Protein AF-A0A5N6Q9S8-F1 (afdb_monomer_lite)

Foldseek 3Di:
DEAEPPDDDDDDDDDDQQAFLLVVVVVVVVCCVVVVDDDQPQDWFKAFPNRTGDRGDGNVVVVNDPPGYIYIYRDDPPDDD

Sequence (81 aa):
MVLTKCGTKKIPIEVNASDNVGELRKELQKLQQRLHFHLPPEGYFFIYEQNVMDDDRSFRWHHVGQGDTIEIFNGSVTGGS

Structure (mmCIF, N/CA/C/O backbone):
data_AF-A0A5N6Q9S8-F1
#
_entry.id   AF-A0A5N6Q9S8-F1
#
loop_
_atom_site.group_PDB
_atom_site.id
_atom_site.type_symbol
_atom_site.label_atom_id
_atom_site.label_alt_id
_atom_site.label_comp_id
_atom_site.label_asym_id
_atom_site.label_entity_id
_atom_site.label_seq_id
_atom_site.pdbx_PDB_ins_code
_atom_site.Cartn_x
_atom_site.Cartn_y
_atom_site.Cartn_z
_atom_site.occupancy
_atom_site.B_iso_or_equiv
_atom_site.auth_seq_id
_atom_site.auth_comp_id
_atom_site.auth_asym_id
_atom_site.auth_atom_id
_atom_site.pdbx_PDB_model_num
ATOM 1 N N . MET A 1 1 ? -8.373 -4.420 -3.757 1.00 43.72 1 MET A N 1
ATOM 2 C CA . MET A 1 1 ? -8.613 -4.930 -2.379 1.00 43.72 1 MET A CA 1
ATOM 3 C C . MET A 1 1 ? -7.276 -4.956 -1.653 1.00 43.72 1 MET A C 1
ATOM 5 O O . MET A 1 1 ? -6.294 -5.000 -2.356 1.00 43.72 1 MET A O 1
ATOM 9 N N . VAL A 1 2 ? -7.207 -4.850 -0.322 1.00 30.16 2 VAL A N 1
ATOM 10 C CA . VAL A 1 2 ? -5.959 -4.904 0.472 1.00 30.16 2 VAL A CA 1
ATOM 11 C C . VAL A 1 2 ? -6.149 -5.896 1.646 1.00 30.16 2 VAL A C 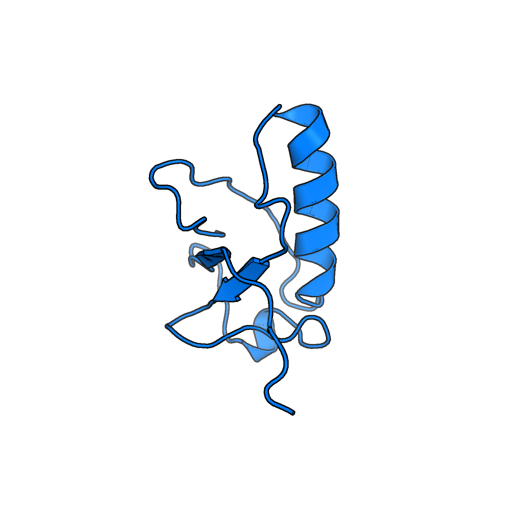1
ATOM 13 O O . VAL A 1 2 ? -7.175 -5.819 2.314 1.00 30.16 2 VAL A O 1
ATOM 16 N N . LEU A 1 3 ? -5.232 -6.832 1.894 1.00 36.81 3 LEU A N 1
ATOM 17 C CA . LEU A 1 3 ? -5.353 -8.056 2.731 1.00 36.81 3 LEU A CA 1
ATOM 18 C C . LEU A 1 3 ? -4.420 -8.011 3.963 1.00 36.81 3 LEU A C 1
ATOM 20 O O . LEU A 1 3 ? -3.288 -8.467 3.910 1.00 36.81 3 LEU A O 1
ATOM 24 N N . THR A 1 4 ? -4.847 -7.452 5.094 1.00 40.50 4 THR A N 1
ATOM 25 C CA . THR A 1 4 ? -4.017 -7.420 6.318 1.00 40.50 4 THR A CA 1
ATOM 26 C C . THR A 1 4 ? -3.747 -8.822 6.891 1.00 40.50 4 THR A C 1
ATOM 28 O O . THR A 1 4 ? -4.660 -9.634 7.036 1.00 40.50 4 THR A O 1
ATOM 31 N N . LYS A 1 5 ? -2.498 -9.095 7.298 1.00 43.03 5 LYS A N 1
ATOM 32 C CA . LYS A 1 5 ? -2.000 -10.384 7.832 1.00 43.03 5 LYS A CA 1
ATOM 33 C C . LYS A 1 5 ? -2.557 -10.800 9.214 1.00 43.03 5 LYS A C 1
ATOM 35 O O . LYS A 1 5 ? -2.027 -11.709 9.848 1.00 43.03 5 LYS A O 1
ATOM 40 N N . CYS A 1 6 ? -3.645 -10.186 9.678 1.00 44.84 6 CYS A N 1
ATOM 41 C CA . CYS A 1 6 ? -4.468 -10.666 10.794 1.00 44.84 6 CYS A CA 1
ATOM 42 C C . CYS A 1 6 ? -5.877 -10.916 10.243 1.00 44.84 6 CYS A C 1
ATOM 44 O O . CYS A 1 6 ? -6.669 -9.988 10.095 1.00 44.84 6 CYS A O 1
ATOM 46 N N . GLY A 1 7 ? -6.122 -12.162 9.837 1.00 45.84 7 GLY A N 1
ATOM 47 C CA . GLY A 1 7 ? -7.153 -12.547 8.879 1.00 45.84 7 GLY A CA 1
ATOM 48 C C . GLY A 1 7 ? -8.589 -12.067 9.128 1.00 45.84 7 GLY A C 1
ATOM 49 O O . GLY A 1 7 ? -9.040 -11.875 10.253 1.00 45.84 7 GLY A O 1
ATOM 50 N N . THR A 1 8 ? -9.311 -12.016 8.002 1.00 53.91 8 THR A N 1
ATOM 51 C CA . THR A 1 8 ? -10.774 -11.947 7.769 1.00 53.91 8 THR A CA 1
ATOM 52 C C . THR A 1 8 ? -11.474 -10.603 7.557 1.00 53.91 8 THR A C 1
ATOM 54 O O . THR A 1 8 ? -12.676 -10.622 7.298 1.00 53.91 8 THR A O 1
ATOM 57 N N . LYS A 1 9 ? -10.790 -9.451 7.498 1.00 69.69 9 LYS A N 1
ATOM 58 C CA . LYS A 1 9 ? -11.454 -8.202 7.061 1.00 69.69 9 LYS A CA 1
ATOM 59 C C . LYS A 1 9 ? -10.941 -7.726 5.703 1.00 69.69 9 LYS A C 1
ATOM 61 O O . LYS A 1 9 ? -9.854 -7.175 5.598 1.00 69.69 9 LYS A O 1
ATOM 66 N N . LYS A 1 10 ? -11.755 -7.926 4.662 1.00 78.88 10 LYS A N 1
ATOM 67 C CA . LYS A 1 10 ? -11.566 -7.295 3.349 1.00 78.88 10 LYS A CA 1
ATOM 68 C C . LYS A 1 10 ? -12.317 -5.970 3.340 1.00 78.88 10 LYS A C 1
ATOM 70 O O . LYS A 1 10 ? -13.529 -5.953 3.542 1.00 78.88 10 LYS A O 1
ATOM 75 N N . ILE A 1 11 ? -11.600 -4.874 3.121 1.00 85.00 11 ILE A N 1
ATOM 76 C CA . ILE A 1 11 ? -12.203 -3.547 2.986 1.00 85.00 11 ILE A CA 1
ATOM 77 C C . ILE A 1 11 ? -12.215 -3.206 1.491 1.00 85.00 11 ILE A C 1
ATOM 79 O O . ILE A 1 11 ? -11.139 -3.151 0.885 1.00 85.00 11 ILE A O 1
ATOM 83 N N . PRO A 1 12 ? -13.395 -3.035 0.866 1.00 85.94 12 PRO A N 1
ATOM 84 C CA . PRO A 1 12 ? -13.460 -2.517 -0.491 1.00 85.94 12 PRO A CA 1
ATOM 85 C C . PRO A 1 12 ? -13.021 -1.052 -0.466 1.00 85.94 12 PRO A C 1
ATOM 87 O O . PRO A 1 12 ? -13.528 -0.258 0.325 1.00 85.94 12 PRO A O 1
ATOM 90 N N . ILE A 1 13 ? -12.048 -0.715 -1.306 1.00 87.62 13 ILE A N 1
ATOM 91 C CA . ILE A 1 13 ? -11.534 0.644 -1.469 1.00 87.62 13 ILE A CA 1
ATOM 92 C C . ILE A 1 13 ? -11.469 0.903 -2.966 1.00 87.62 13 ILE A C 1
ATOM 94 O O . ILE A 1 13 ? -10.907 0.094 -3.709 1.00 87.62 13 ILE A O 1
ATOM 98 N N . GLU A 1 14 ? -12.072 2.007 -3.385 1.00 89.44 14 GLU A N 1
ATOM 99 C CA . GLU A 1 14 ? -11.956 2.520 -4.742 1.00 89.44 14 GLU A CA 1
ATOM 100 C C . GLU A 1 14 ? -10.685 3.362 -4.832 1.00 89.44 14 GLU A C 1
ATOM 102 O O . GLU A 1 14 ? -10.464 4.260 -4.022 1.00 89.44 14 GLU A O 1
ATOM 107 N N . VAL A 1 15 ? -9.839 3.040 -5.804 1.00 88.31 15 VAL A N 1
ATOM 108 C CA . VAL A 1 15 ? -8.606 3.769 -6.109 1.00 88.31 15 VAL A CA 1
ATOM 109 C C . VAL A 1 15 ? -8.569 4.041 -7.605 1.00 88.31 15 VAL A C 1
ATOM 111 O O . VAL A 1 15 ? -9.105 3.254 -8.392 1.00 88.31 15 VAL A O 1
ATOM 114 N N . ASN A 1 16 ? -7.932 5.133 -8.018 1.00 93.44 16 ASN A N 1
ATOM 115 C CA . ASN A 1 16 ? -7.661 5.349 -9.431 1.00 93.44 16 ASN A CA 1
ATOM 116 C C . ASN A 1 16 ? -6.400 4.572 -9.826 1.00 93.44 16 ASN A C 1
ATOM 118 O O . ASN A 1 16 ? -5.386 4.642 -9.143 1.00 93.44 16 ASN A O 1
ATOM 122 N N . ALA A 1 17 ? -6.432 3.858 -10.951 1.00 92.06 17 ALA A N 1
ATOM 123 C CA . ALA A 1 17 ? -5.289 3.086 -11.434 1.00 92.06 17 ALA A CA 1
ATOM 124 C C . ALA A 1 17 ? -4.027 3.940 -11.689 1.00 92.06 17 ALA A C 1
ATOM 126 O O . ALA A 1 17 ? -2.916 3.406 -11.673 1.00 92.06 17 ALA A O 1
ATOM 127 N N . SER A 1 18 ? -4.184 5.246 -11.944 1.00 94.88 18 SER A N 1
ATOM 128 C CA . SER A 1 18 ? -3.065 6.182 -12.105 1.00 94.88 18 SER A CA 1
ATOM 129 C C . SER A 1 18 ? -2.475 6.687 -10.791 1.00 94.88 18 SER A C 1
ATOM 131 O O . SER A 1 18 ? -1.374 7.231 -10.824 1.00 94.88 18 SER A O 1
ATOM 133 N N . 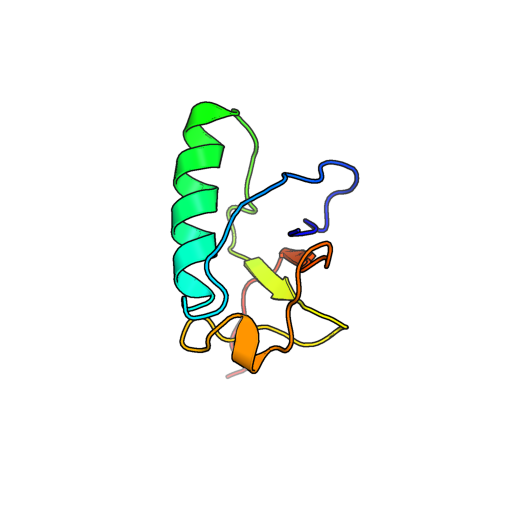ASP A 1 19 ? -3.183 6.537 -9.672 1.00 96.19 19 ASP A N 1
ATOM 134 C CA . ASP A 1 19 ? -2.713 7.018 -8.377 1.00 96.19 19 ASP A CA 1
ATOM 135 C C . ASP A 1 19 ? -1.593 6.132 -7.850 1.00 96.19 19 ASP A C 1
ATOM 137 O O . ASP A 1 19 ? -1.533 4.930 -8.129 1.00 96.19 19 ASP A O 1
ATOM 141 N N . ASN A 1 20 ? -0.723 6.746 -7.057 1.00 96.88 20 ASN A N 1
ATOM 142 C CA . ASN A 1 20 ? 0.358 6.059 -6.379 1.00 96.88 20 ASN A CA 1
ATOM 143 C C . ASN A 1 20 ? -0.150 5.256 -5.180 1.00 96.88 20 ASN A C 1
ATOM 145 O O . ASN A 1 20 ? -1.129 5.624 -4.526 1.00 96.88 20 ASN A O 1
ATOM 149 N N . VAL A 1 21 ? 0.561 4.183 -4.845 1.00 95.56 21 VAL A N 1
ATOM 150 C CA . VAL A 1 21 ? 0.241 3.310 -3.707 1.00 95.56 21 VAL A CA 1
ATOM 151 C C . VAL A 1 21 ? 0.210 4.088 -2.385 1.00 95.56 21 VAL A C 1
ATOM 153 O O . VAL A 1 21 ? -0.615 3.791 -1.520 1.00 95.56 21 VAL A O 1
ATOM 156 N N . GLY A 1 22 ? 1.001 5.157 -2.247 1.00 94.94 22 GLY A N 1
ATOM 157 C CA . GLY A 1 22 ? 0.936 6.056 -1.093 1.00 94.94 22 GLY A CA 1
ATOM 158 C C . GLY A 1 22 ? -0.452 6.675 -0.840 1.00 94.94 22 GLY A C 1
ATOM 159 O O . GLY A 1 22 ? -0.802 6.940 0.314 1.00 94.94 22 GLY A O 1
ATOM 160 N N . GLU A 1 23 ? -1.293 6.851 -1.866 1.00 94.81 23 GLU A N 1
ATOM 161 C CA . GLU A 1 23 ? -2.666 7.355 -1.689 1.00 94.81 23 GLU A CA 1
ATOM 162 C C . GLU A 1 23 ? -3.559 6.349 -0.950 1.00 94.81 23 GLU A C 1
ATOM 164 O O . GLU A 1 23 ? -4.353 6.732 -0.087 1.00 94.81 23 GLU A O 1
ATOM 169 N N . LEU A 1 24 ? -3.364 5.046 -1.176 1.00 93.25 24 LEU A N 1
ATOM 170 C CA . LEU A 1 24 ? -4.085 3.998 -0.449 1.00 93.25 24 LEU A CA 1
ATOM 171 C C . LEU A 1 24 ? -3.791 4.041 1.054 1.00 93.25 24 LEU A C 1
ATOM 173 O O . LEU A 1 24 ? -4.687 3.802 1.865 1.00 93.25 24 LEU A O 1
ATOM 177 N N . ARG A 1 25 ? -2.561 4.394 1.448 1.00 91.12 25 ARG A N 1
ATOM 178 C CA . ARG A 1 25 ? -2.188 4.574 2.860 1.00 91.12 25 ARG A CA 1
ATOM 179 C C . ARG A 1 25 ? -3.005 5.692 3.513 1.00 91.12 25 ARG A C 1
ATOM 181 O O . ARG A 1 25 ? -3.505 5.513 4.625 1.00 91.12 25 ARG A O 1
ATOM 188 N N . LYS A 1 26 ? -3.188 6.817 2.812 1.00 91.81 26 LYS A N 1
ATOM 189 C CA . LYS A 1 26 ? -3.999 7.955 3.282 1.00 91.81 26 LYS A CA 1
ATOM 190 C C . LYS A 1 26 ? -5.476 7.577 3.395 1.00 91.81 26 LYS A C 1
ATOM 192 O O . LYS A 1 26 ? -6.114 7.890 4.400 1.00 91.81 26 LYS A O 1
ATOM 197 N N . GLU A 1 27 ? -6.017 6.871 2.404 1.00 90.88 27 GLU A N 1
ATOM 198 C CA . GLU A 1 27 ? -7.407 6.400 2.437 1.00 90.88 27 GLU A CA 1
ATOM 199 C C . GLU A 1 27 ? -7.654 5.403 3.574 1.00 90.88 27 GLU A C 1
ATOM 201 O O . GLU A 1 27 ? -8.640 5.515 4.306 1.00 90.88 27 GLU A O 1
ATOM 206 N N . LEU A 1 28 ? -6.718 4.484 3.815 1.00 90.50 28 LEU A N 1
ATOM 207 C CA . LEU A 1 28 ? -6.802 3.557 4.940 1.00 90.50 28 LEU A CA 1
ATOM 208 C C . LEU A 1 28 ? -6.784 4.271 6.292 1.00 90.50 28 LEU A C 1
ATOM 210 O O . LEU A 1 28 ? -7.550 3.884 7.169 1.00 90.50 28 LEU A O 1
ATOM 214 N N . GLN A 1 29 ? -5.984 5.328 6.465 1.00 88.62 29 GLN A N 1
ATOM 215 C CA . GLN A 1 29 ? -5.989 6.136 7.692 1.00 88.62 29 GLN A CA 1
ATOM 216 C C . GLN A 1 29 ? -7.344 6.824 7.924 1.00 88.62 29 GLN A C 1
ATOM 218 O O . GLN A 1 29 ? -7.872 6.791 9.038 1.00 88.62 29 GLN A O 1
ATOM 223 N N . LYS A 1 30 ? -7.955 7.392 6.874 1.00 90.00 30 LYS A N 1
ATOM 224 C CA . LYS A 1 30 ? -9.307 7.977 6.958 1.00 90.00 30 LYS A CA 1
ATOM 225 C C . LYS A 1 30 ? -10.349 6.920 7.329 1.00 90.00 30 LYS A C 1
ATOM 227 O O . LYS A 1 30 ? -11.216 7.152 8.173 1.00 90.00 30 LYS A O 1
ATOM 232 N N . LEU A 1 31 ? -10.270 5.740 6.714 1.00 88.31 31 LEU A N 1
ATOM 233 C CA . LEU A 1 31 ? -11.179 4.633 7.005 1.00 88.31 31 LEU A CA 1
ATOM 234 C C . LEU A 1 31 ? -10.955 4.058 8.405 1.00 88.31 31 LEU A C 1
ATOM 236 O O . LEU A 1 31 ? -11.926 3.642 9.031 1.00 88.31 31 LEU A O 1
ATOM 240 N N . GLN A 1 32 ? -9.722 4.059 8.914 1.00 87.06 32 GLN A N 1
ATOM 241 C CA . GLN A 1 32 ? -9.392 3.594 10.261 1.00 87.06 32 GLN A CA 1
ATOM 242 C C . GLN A 1 32 ? -10.198 4.367 11.309 1.00 87.06 32 GLN A C 1
ATOM 244 O O . GLN A 1 32 ? -10.816 3.763 12.184 1.00 87.06 32 GLN A O 1
ATOM 249 N N . GLN A 1 33 ? -10.265 5.693 11.156 1.00 85.88 33 GLN A N 1
ATOM 250 C CA . GLN A 1 33 ? -11.039 6.580 12.028 1.00 85.88 33 GLN A CA 1
ATOM 251 C C . GLN A 1 33 ? -12.552 6.362 11.888 1.00 85.88 33 GLN A C 1
ATOM 253 O O . GLN A 1 33 ? -13.274 6.376 12.878 1.00 85.88 33 GLN A O 1
ATOM 258 N N . ARG A 1 34 ? -13.049 6.136 10.664 1.00 87.50 34 ARG A N 1
ATOM 259 C CA . ARG A 1 34 ? -14.494 5.985 10.397 1.00 87.50 34 ARG A CA 1
ATOM 260 C C . ARG A 1 34 ? -15.046 4.619 10.802 1.00 87.50 34 ARG A C 1
ATOM 262 O O . ARG A 1 34 ? -16.142 4.523 11.343 1.00 87.50 34 ARG A O 1
ATOM 269 N N . LEU A 1 35 ? -14.311 3.557 10.489 1.00 85.56 35 LEU A N 1
ATOM 270 C CA . LEU A 1 35 ? -14.747 2.167 10.631 1.00 85.56 35 LEU A CA 1
ATOM 271 C C . LEU A 1 35 ? -14.168 1.484 11.876 1.00 85.56 35 LEU A C 1
ATOM 273 O O . LEU A 1 35 ? -14.421 0.293 12.069 1.00 85.56 35 LEU A O 1
ATOM 277 N N . HIS A 1 36 ? -13.396 2.216 12.688 1.00 82.50 36 HIS A N 1
ATOM 278 C CA . HIS A 1 36 ? -12.806 1.756 13.948 1.00 82.50 36 HIS A CA 1
ATOM 279 C C . HIS A 1 36 ? -12.091 0.398 13.818 1.00 82.50 36 HIS A C 1
ATOM 281 O O . HIS A 1 36 ? -12.247 -0.487 14.657 1.00 82.50 36 HIS A O 1
ATOM 287 N N . PHE A 1 37 ? -11.340 0.197 12.728 1.00 84.31 37 PHE A N 1
ATOM 288 C CA . PHE A 1 37 ? -10.447 -0.959 12.599 1.00 84.31 37 PHE A CA 1
ATOM 289 C C . PHE A 1 37 ? -9.019 -0.562 12.962 1.00 84.31 37 PHE A C 1
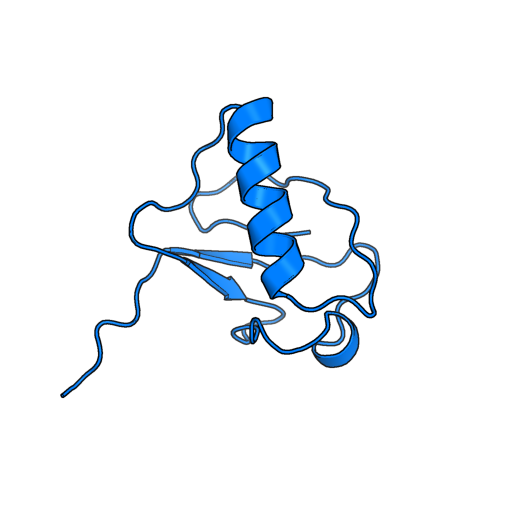ATOM 291 O O . PHE A 1 37 ? -8.702 0.619 13.057 1.00 84.31 37 PHE A O 1
ATOM 298 N N . HIS A 1 38 ? -8.147 -1.542 13.173 1.00 82.50 38 HIS A N 1
ATOM 299 C CA . HIS A 1 38 ? -6.756 -1.286 13.523 1.00 82.50 38 HIS A CA 1
ATOM 300 C C . HIS A 1 38 ? -5.844 -1.611 12.345 1.00 82.50 38 HIS A C 1
ATOM 302 O O . HIS A 1 38 ? -5.898 -2.713 11.796 1.00 82.50 38 HIS A O 1
ATOM 308 N N . LEU A 1 39 ? -5.013 -0.640 11.968 1.00 85.50 39 LEU A N 1
ATOM 309 C CA . LEU A 1 39 ? -3.839 -0.883 11.138 1.00 85.50 39 LEU A CA 1
ATOM 310 C C . LEU A 1 39 ? -2.660 -1.293 12.033 1.00 85.50 39 LEU A C 1
ATOM 312 O O . LEU A 1 39 ? -2.633 -0.906 13.205 1.00 85.50 39 LEU A O 1
ATOM 316 N N . PRO A 1 40 ? -1.685 -2.053 11.509 1.00 85.88 40 PRO A N 1
ATOM 317 C CA . PRO A 1 40 ? -0.501 -2.439 12.271 1.00 85.88 40 PRO A CA 1
ATOM 318 C C . PRO A 1 40 ? 0.261 -1.201 12.785 1.00 85.88 40 PRO A C 1
ATOM 320 O O . PRO A 1 40 ? 0.667 -0.370 11.968 1.00 85.88 40 PRO A O 1
ATOM 323 N N . PRO A 1 41 ? 0.456 -1.052 14.111 1.00 80.00 41 PRO A N 1
ATOM 324 C CA . PRO A 1 41 ? 1.038 0.158 14.699 1.00 80.00 41 PRO A CA 1
ATOM 325 C C . PRO A 1 41 ? 2.542 0.289 14.437 1.00 80.00 41 PRO A C 1
ATOM 327 O O . PRO A 1 41 ? 3.052 1.401 14.362 1.00 80.00 41 PRO A O 1
ATOM 330 N N . GLU A 1 42 ? 3.243 -0.830 14.253 1.00 82.81 42 GLU A N 1
ATOM 331 C CA . GLU A 1 42 ? 4.688 -0.852 13.983 1.00 82.81 42 GLU A CA 1
ATOM 332 C C . GLU A 1 42 ? 5.037 -0.548 12.519 1.00 82.81 42 GLU A 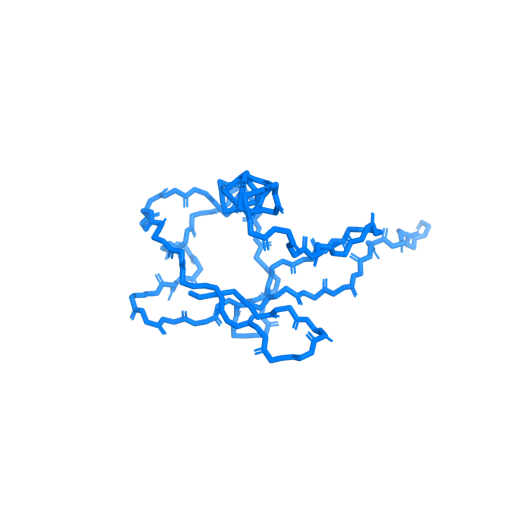C 1
ATOM 334 O O . GLU A 1 42 ? 6.205 -0.538 12.146 1.00 82.81 42 GLU A O 1
ATOM 339 N N . GLY A 1 43 ? 4.033 -0.283 11.683 1.00 85.81 43 GLY A N 1
ATOM 340 C CA . GLY A 1 43 ? 4.195 -0.140 10.244 1.00 85.81 43 GLY A CA 1
ATOM 341 C C . GLY A 1 43 ? 3.806 -1.404 9.483 1.00 85.81 43 GLY A C 1
ATOM 342 O O . GLY A 1 43 ? 3.579 -2.482 10.044 1.00 85.81 43 GLY A O 1
ATOM 343 N N . TYR A 1 44 ? 3.638 -1.224 8.176 1.00 89.69 44 TYR A N 1
ATOM 344 C CA . TYR A 1 44 ? 3.198 -2.281 7.284 1.00 89.69 44 TYR A CA 1
ATOM 345 C C . TYR A 1 44 ? 3.553 -2.002 5.826 1.00 89.69 44 TYR A C 1
ATOM 347 O O . TYR A 1 44 ? 3.644 -0.844 5.396 1.00 89.69 44 TYR A O 1
ATOM 355 N N . PHE A 1 45 ? 3.647 -3.088 5.064 1.00 91.12 45 PHE A N 1
ATOM 356 C CA . PHE A 1 45 ? 3.852 -3.080 3.619 1.00 91.12 45 PHE A CA 1
ATOM 357 C C . PHE A 1 45 ? 2.582 -3.467 2.889 1.00 91.12 45 PHE A C 1
ATOM 359 O O . PHE A 1 45 ? 1.818 -4.301 3.375 1.00 91.12 45 PHE A O 1
ATOM 366 N N . PHE A 1 46 ? 2.405 -2.907 1.699 1.00 93.31 46 PHE A N 1
ATOM 367 C CA . PHE A 1 46 ? 1.468 -3.439 0.727 1.00 93.31 46 PHE A CA 1
ATOM 368 C C . PHE A 1 46 ? 2.163 -4.531 -0.088 1.00 93.31 46 PHE A C 1
ATOM 370 O O . PHE A 1 46 ? 3.307 -4.355 -0.496 1.00 93.31 46 PHE A O 1
ATOM 377 N N . ILE A 1 47 ? 1.496 -5.658 -0.307 1.00 93.44 47 ILE A N 1
ATOM 378 C CA . ILE A 1 47 ? 1.991 -6.775 -1.110 1.00 93.44 47 ILE A CA 1
ATOM 379 C C . ILE A 1 47 ? 0.964 -7.076 -2.195 1.00 93.44 47 ILE A C 1
ATOM 381 O O . ILE A 1 47 ? -0.203 -7.248 -1.891 1.00 93.44 47 ILE A O 1
ATOM 385 N N . TYR A 1 48 ? 1.363 -7.182 -3.451 1.00 94.44 48 TYR A N 1
ATOM 386 C CA . TYR A 1 48 ? 0.493 -7.639 -4.531 1.00 94.44 48 TYR A CA 1
ATOM 387 C C . TYR A 1 48 ? 1.175 -8.778 -5.281 1.00 94.44 48 TYR A C 1
ATOM 389 O O . TYR A 1 48 ? 2.338 -8.645 -5.651 1.00 94.44 48 TYR A O 1
ATOM 397 N N . GLU A 1 49 ? 0.489 -9.915 -5.438 1.00 91.12 49 GLU A N 1
ATOM 398 C CA . GLU A 1 49 ? 1.052 -11.128 -6.059 1.00 91.12 49 GLU A CA 1
ATOM 399 C C . GLU A 1 49 ? 2.457 -11.472 -5.527 1.00 91.12 49 GLU A C 1
ATOM 401 O O . GLU A 1 49 ? 3.399 -11.686 -6.282 1.00 91.12 49 GLU A O 1
ATOM 406 N N . GLN A 1 50 ? 2.613 -11.482 -4.198 1.00 88.81 50 GLN A N 1
ATOM 407 C CA . GLN A 1 50 ? 3.884 -11.728 -3.491 1.00 88.81 50 GLN A CA 1
ATOM 408 C C . GLN A 1 50 ? 4.970 -10.642 -3.635 1.00 88.81 50 GLN A C 1
ATOM 410 O O . GLN A 1 50 ? 6.042 -10.787 -3.051 1.00 88.81 50 GLN A O 1
ATOM 415 N N . ASN A 1 51 ? 4.703 -9.532 -4.328 1.00 91.88 51 ASN A N 1
ATOM 416 C CA . ASN A 1 51 ? 5.639 -8.418 -4.476 1.00 91.88 51 ASN A CA 1
ATOM 417 C C . ASN A 1 51 ? 5.293 -7.271 -3.531 1.00 91.88 51 ASN A C 1
ATOM 419 O O . ASN A 1 51 ? 4.147 -6.829 -3.487 1.00 91.88 51 ASN A O 1
ATOM 423 N N . VAL A 1 52 ? 6.288 -6.748 -2.812 1.00 93.69 52 VAL A N 1
ATOM 424 C CA . VAL A 1 52 ? 6.120 -5.504 -2.050 1.00 93.69 52 VAL A CA 1
ATOM 425 C C . VAL A 1 52 ? 5.846 -4.364 -3.029 1.00 93.69 52 VAL A C 1
ATOM 427 O O . VAL A 1 52 ? 6.561 -4.201 -4.018 1.00 93.69 52 VAL A O 1
ATOM 430 N N . MET A 1 53 ? 4.796 -3.596 -2.764 1.00 95.31 53 MET A N 1
ATOM 431 C CA . MET A 1 53 ? 4.448 -2.434 -3.569 1.00 95.31 53 MET A CA 1
ATOM 432 C C . MET 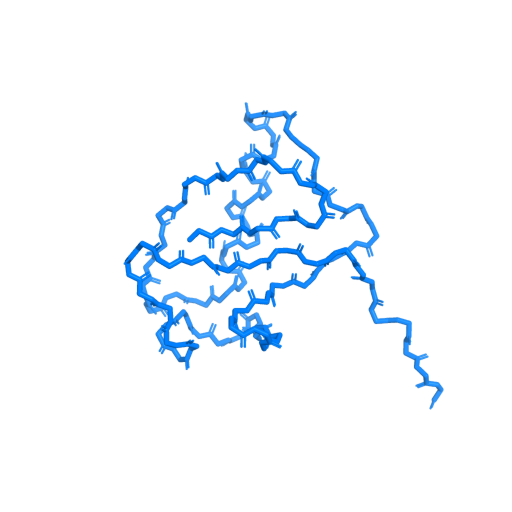A 1 53 ? 5.243 -1.209 -3.118 1.00 95.31 53 MET A C 1
ATOM 434 O O . MET A 1 53 ? 5.525 -1.044 -1.931 1.00 95.31 53 MET A O 1
ATOM 438 N N . ASP A 1 54 ? 5.585 -0.357 -4.078 1.00 95.38 54 ASP A N 1
ATOM 439 C CA . ASP A 1 54 ? 6.344 0.872 -3.864 1.00 95.38 54 ASP A CA 1
ATOM 440 C C . ASP A 1 54 ? 5.362 2.046 -3.755 1.00 95.38 54 ASP A C 1
ATOM 442 O O . ASP A 1 54 ? 4.546 2.258 -4.654 1.00 95.38 54 ASP A O 1
ATOM 446 N N . ASP A 1 55 ? 5.433 2.798 -2.652 1.00 94.81 55 ASP A N 1
ATOM 447 C CA . ASP A 1 55 ? 4.522 3.910 -2.354 1.00 94.81 55 ASP A CA 1
ATOM 448 C C . ASP A 1 55 ? 4.584 5.020 -3.432 1.00 94.81 55 ASP A C 1
ATOM 450 O O . ASP A 1 55 ? 3.589 5.728 -3.611 1.00 94.81 55 ASP A O 1
ATOM 454 N N . ASP A 1 56 ? 5.683 5.127 -4.197 1.00 96.75 56 ASP A N 1
ATOM 455 C CA . ASP A 1 56 ? 5.875 6.110 -5.277 1.00 96.75 56 ASP A CA 1
ATOM 456 C C . ASP A 1 56 ? 5.424 5.613 -6.666 1.00 96.75 56 ASP A C 1
ATOM 458 O O . ASP A 1 56 ? 5.467 6.359 -7.653 1.00 96.75 56 ASP A O 1
ATOM 462 N N . ARG A 1 57 ? 4.982 4.353 -6.775 1.00 97.44 57 ARG A N 1
ATOM 463 C CA . ARG A 1 57 ? 4.503 3.744 -8.024 1.00 97.44 57 ARG A CA 1
ATOM 464 C C . ARG A 1 57 ? 2.986 3.663 -8.057 1.00 97.44 57 ARG A C 1
ATOM 466 O O . ARG A 1 57 ? 2.327 3.537 -7.029 1.00 97.44 57 ARG A O 1
ATOM 473 N N . SER A 1 58 ? 2.426 3.704 -9.264 1.00 97.44 58 SER A N 1
ATOM 474 C CA . SER A 1 58 ? 0.980 3.617 -9.453 1.00 97.44 58 SER A CA 1
ATOM 475 C C . SER A 1 58 ? 0.445 2.192 -9.353 1.00 97.44 58 SER A C 1
ATOM 477 O O . SER A 1 58 ? 1.156 1.225 -9.633 1.00 97.44 58 SER A O 1
ATOM 479 N N . PHE A 1 59 ? -0.843 2.043 -9.035 1.00 95.75 59 PHE A N 1
ATOM 480 C CA . PHE A 1 59 ? -1.510 0.731 -9.053 1.00 95.75 59 PHE A CA 1
ATOM 481 C C . PHE A 1 59 ? -1.375 0.039 -10.414 1.00 95.75 59 PHE A C 1
ATOM 483 O O . PHE A 1 59 ? -1.102 -1.159 -10.480 1.00 95.75 59 PHE A O 1
ATOM 490 N N . ARG A 1 60 ? -1.475 0.807 -11.509 1.00 95.94 60 ARG A N 1
ATOM 491 C CA . ARG A 1 60 ? -1.263 0.298 -12.870 1.00 95.94 60 ARG A CA 1
ATOM 492 C C . ARG A 1 60 ? 0.161 -0.209 -13.098 1.00 95.94 60 ARG A C 1
ATOM 494 O O . ARG A 1 60 ? 0.322 -1.183 -13.826 1.00 95.94 60 ARG A O 1
ATOM 501 N N . TRP A 1 61 ? 1.177 0.429 -12.512 1.00 96.19 61 TRP A N 1
ATOM 502 C CA . TRP A 1 61 ? 2.567 -0.037 -12.607 1.00 96.19 61 TRP A CA 1
ATOM 503 C C . TRP A 1 61 ? 2.738 -1.415 -11.959 1.00 96.19 61 TRP A C 1
ATOM 505 O O . TRP A 1 61 ? 3.448 -2.261 -12.488 1.00 96.19 61 TRP A O 1
ATOM 515 N N . HIS A 1 62 ? 2.013 -1.660 -10.867 1.00 94.94 62 HIS A N 1
ATOM 516 C CA . HIS A 1 62 ? 1.942 -2.960 -10.200 1.00 94.94 62 HIS A CA 1
ATOM 517 C C . HIS A 1 62 ? 0.947 -3.941 -10.839 1.00 94.94 62 HIS A C 1
ATOM 519 O O . HIS A 1 62 ? 0.721 -5.005 -10.277 1.00 94.94 62 HIS A O 1
ATOM 525 N N . HIS A 1 63 ? 0.344 -3.607 -11.985 1.00 95.44 63 HIS A N 1
ATOM 526 C CA . HIS A 1 63 ? -0.669 -4.430 -12.658 1.00 95.44 63 HIS A CA 1
ATOM 527 C C . HIS A 1 63 ? -1.909 -4.745 -11.805 1.00 95.44 63 HIS A C 1
ATOM 529 O O . HIS A 1 63 ? -2.582 -5.745 -12.039 1.00 95.44 63 HIS A O 1
ATOM 535 N N . VAL A 1 64 ? -2.245 -3.873 -10.851 1.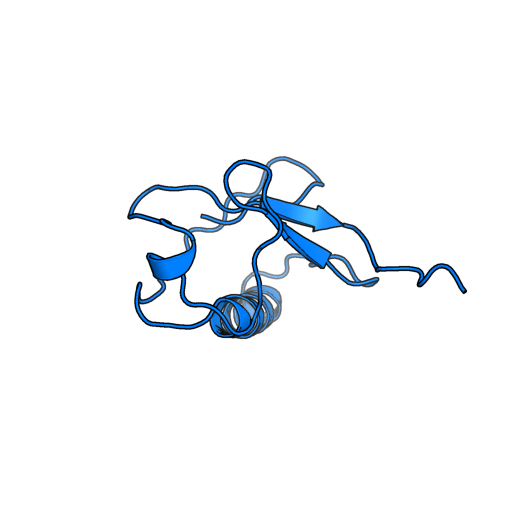00 94.56 64 VAL A N 1
ATOM 536 C CA . VAL A 1 64 ? -3.469 -4.004 -10.056 1.00 94.56 64 VAL A CA 1
ATOM 537 C C . VAL A 1 64 ? -4.669 -3.577 -10.900 1.00 94.56 64 VAL A C 1
ATOM 539 O O . VAL A 1 64 ? -4.753 -2.436 -11.364 1.00 94.56 64 VAL A O 1
ATOM 542 N N . GLY A 1 65 ? -5.607 -4.498 -11.078 1.00 92.38 65 GLY A N 1
ATOM 543 C CA . GLY A 1 65 ? -6.875 -4.323 -11.764 1.00 92.38 65 GLY A CA 1
ATOM 544 C C . GLY A 1 65 ? -8.084 -4.284 -10.828 1.00 92.38 65 GLY A C 1
ATOM 545 O O . GLY A 1 65 ? -8.011 -4.389 -9.599 1.00 92.38 65 GLY A O 1
ATOM 546 N N . GLN A 1 66 ? -9.255 -4.096 -11.435 1.00 89.69 66 GLN A N 1
ATOM 547 C CA . GLN A 1 66 ? -10.517 -4.117 -10.708 1.00 89.69 66 GLN A CA 1
ATOM 548 C C . GLN A 1 66 ? -10.808 -5.529 -10.190 1.00 89.69 66 GLN A C 1
ATOM 550 O O . GLN A 1 66 ? -10.803 -6.491 -10.949 1.00 89.69 66 GLN A O 1
ATOM 555 N N . GLY A 1 67 ? -11.135 -5.635 -8.901 1.00 89.06 67 GLY A N 1
ATOM 556 C CA . GLY A 1 67 ? -11.426 -6.917 -8.250 1.00 89.06 67 GLY A CA 1
ATOM 557 C C . GLY A 1 67 ? -10.203 -7.596 -7.629 1.00 89.06 67 GLY A C 1
ATOM 558 O O . GLY A 1 67 ? -10.371 -8.514 -6.827 1.00 89.06 67 GLY A O 1
ATOM 559 N N . ASP A 1 68 ? -8.999 -7.098 -7.903 1.00 93.31 68 ASP A N 1
ATOM 560 C CA . ASP A 1 68 ? -7.767 -7.680 -7.380 1.00 93.31 68 ASP A CA 1
ATOM 561 C C . ASP A 1 68 ? -7.560 -7.403 -5.899 1.00 93.31 68 ASP A C 1
ATOM 563 O O . ASP A 1 68 ? -8.167 -6.501 -5.317 1.00 93.31 68 ASP A O 1
ATOM 567 N N . THR A 1 69 ? -6.674 -8.176 -5.272 1.00 92.00 69 THR A N 1
ATOM 568 C CA . THR A 1 69 ? -6.352 -8.072 -3.849 1.00 92.00 69 THR A CA 1
ATOM 569 C C . THR A 1 69 ? -4.860 -7.871 -3.611 1.00 92.00 69 THR A C 1
ATOM 571 O O . THR A 1 69 ? -4.075 -8.797 -3.686 1.00 92.00 69 THR A O 1
ATOM 574 N N . ILE A 1 70 ? -4.489 -6.641 -3.284 1.00 93.38 70 ILE A N 1
ATOM 575 C CA . ILE A 1 70 ? -3.314 -6.246 -2.507 1.00 93.38 70 ILE A CA 1
ATOM 576 C C . ILE A 1 70 ? -3.442 -6.865 -1.105 1.00 93.38 70 ILE A C 1
ATOM 578 O O . ILE A 1 70 ? -4.538 -7.168 -0.660 1.00 93.38 70 ILE A O 1
ATOM 582 N N . GLU A 1 71 ? -2.354 -7.035 -0.381 1.00 91.50 71 GLU A N 1
ATOM 583 C CA . GLU A 1 71 ? -2.210 -7.547 0.976 1.00 91.50 71 GLU A CA 1
ATOM 584 C C . GLU A 1 71 ? -1.517 -6.488 1.842 1.00 91.50 71 GLU A C 1
ATOM 586 O O . GLU A 1 71 ? -0.695 -5.736 1.346 1.00 91.50 71 GLU A O 1
ATOM 591 N N . ILE A 1 72 ? -1.861 -6.363 3.118 1.00 89.69 72 ILE A N 1
ATOM 592 C CA . ILE A 1 72 ? -1.083 -5.650 4.124 1.00 89.69 72 ILE A CA 1
ATOM 593 C C . ILE A 1 72 ? -0.318 -6.681 4.944 1.00 89.69 72 ILE A C 1
ATOM 595 O O . ILE A 1 72 ? -0.891 -7.542 5.611 1.00 89.69 72 ILE A O 1
ATOM 599 N N . PHE A 1 73 ? 0.994 -6.544 4.963 1.00 87.69 73 PHE A N 1
ATOM 600 C CA . PHE A 1 73 ? 1.858 -7.365 5.786 1.00 87.69 73 PHE A CA 1
ATOM 601 C C . PHE A 1 73 ? 2.372 -6.565 6.976 1.00 87.69 73 PHE A C 1
ATOM 603 O O . PHE A 1 73 ? 2.949 -5.492 6.804 1.00 87.69 73 PHE A O 1
ATOM 610 N N . ASN A 1 74 ? 2.176 -7.101 8.182 1.00 85.50 74 ASN A N 1
ATOM 611 C CA . ASN A 1 74 ? 2.693 -6.500 9.408 1.00 85.50 74 ASN A CA 1
ATOM 612 C C . ASN A 1 74 ? 4.210 -6.673 9.434 1.00 85.50 74 ASN A C 1
ATOM 614 O O . ASN A 1 74 ? 4.707 -7.800 9.466 1.00 85.50 74 ASN A O 1
ATOM 618 N N . GLY A 1 75 ? 4.928 -5.562 9.429 1.00 71.31 75 GLY A N 1
ATOM 619 C CA . GLY A 1 75 ? 6.375 -5.560 9.490 1.00 71.31 75 GLY A CA 1
ATOM 620 C C . GLY A 1 75 ? 6.910 -4.150 9.329 1.00 71.31 75 GLY A C 1
ATOM 621 O O . GLY A 1 75 ? 6.365 -3.348 8.573 1.00 71.31 75 GLY A O 1
ATOM 622 N N . SER A 1 76 ? 7.995 -3.875 10.032 1.00 64.62 76 SER A N 1
ATOM 623 C CA . SER A 1 76 ? 8.880 -2.747 9.782 1.00 64.62 76 SER A CA 1
ATOM 624 C C . SER A 1 76 ? 10.177 -3.288 9.184 1.00 64.62 76 SER A C 1
ATOM 626 O O . SER A 1 76 ? 10.601 -4.399 9.512 1.00 64.62 76 SER A O 1
ATOM 628 N N . VAL A 1 77 ? 10.818 -2.536 8.282 1.00 55.56 77 VAL A N 1
ATOM 629 C CA . VAL A 1 77 ? 12.203 -2.852 7.916 1.00 55.56 77 VAL A CA 1
ATOM 630 C C . VAL A 1 77 ? 13.048 -2.505 9.137 1.00 55.56 77 VAL A C 1
ATOM 632 O O . VAL A 1 77 ? 13.353 -1.338 9.370 1.00 55.56 77 VAL A O 1
ATOM 635 N N . THR A 1 78 ? 13.434 -3.497 9.935 1.00 52.81 78 THR A N 1
ATOM 636 C CA . THR A 1 78 ? 14.600 -3.339 10.804 1.00 52.81 78 THR A CA 1
ATOM 637 C C . THR A 1 78 ? 15.806 -3.382 9.876 1.00 52.81 78 THR A C 1
ATOM 639 O O . THR A 1 78 ? 16.187 -4.460 9.419 1.00 52.81 78 THR A O 1
ATOM 642 N N . GLY A 1 79 ? 16.327 -2.214 9.497 1.00 45.12 79 GLY A N 1
ATOM 643 C CA . GLY A 1 79 ? 17.509 -2.121 8.645 1.00 45.12 79 GLY A CA 1
ATOM 644 C C . GLY A 1 79 ? 18.629 -2.981 9.227 1.00 45.12 79 GLY A C 1
ATOM 645 O O . GLY A 1 79 ? 19.063 -2.750 10.353 1.00 45.12 79 GLY A O 1
ATOM 646 N N . GLY A 1 80 ? 19.042 -4.007 8.482 1.00 42.78 80 GLY A N 1
ATOM 647 C CA . GLY A 1 80 ? 20.345 -4.624 8.689 1.00 42.78 80 GLY A CA 1
ATOM 648 C C . GLY A 1 80 ? 21.409 -3.579 8.366 1.00 42.78 80 GLY A C 1
ATOM 649 O O . GLY A 1 80 ? 21.274 -2.884 7.361 1.00 42.78 80 GLY A O 1
ATOM 650 N N . SER A 1 81 ? 22.365 -3.457 9.284 1.00 37.06 81 SER A N 1
ATOM 651 C CA . SER A 1 81 ? 23.433 -2.461 9.422 1.00 37.06 81 SER A CA 1
ATOM 652 C C . SER A 1 81 ? 24.087 -1.938 8.146 1.00 37.06 81 SER A C 1
ATOM 654 O O . SER A 1 81 ? 24.348 -2.754 7.235 1.00 37.06 81 SER A O 1
#

Secondary structure (DSSP, 8-state):
-EEESSSS-PBP----TTSBHHHHHHHHHHHHHHHT----TT-EEEEETTEEPPTTSBTTTTT--TT--EEEEE-------

Radius of gyration: 12.44 Å; chains: 1; bounding box: 38×20×28 Å

Organism: NCBI:txid176857

InterPro domains:
  IPR000626 Ubiquitin-like domain [PF00240] (6-72)
  IPR000626 Ubiquitin-like domain [PS50053] (1-79)
  IPR029071 Ubiquitin-like domain superfamily [SSF54236] (2-73)

pLDDT: mean 82.38, std 17.97, range [30.16, 97.44]